Protein AF-U6D457-F1 (afdb_monomer_lite)

Sequence (102 aa):
RDFAFVAGDKDSCMLKCHVFRCDVPAKAIASALHGLCAQILSERVGVNGDSPCSSLDPISPEDLPRQVELLDAVSQAAQKYEALYMGTLPVNKAMGMDVLNE

InterPro domains:
  IPR006020 PTB/PI domain [PF00640] (1-45)
  IPR011993 PH-like domain superfamily [G3DSA:2.30.29.30] (1-48)
  IPR039576 Amyloid beta precursor protein binding family B member 1/2/3 [PTHR14058] (1-102)

Organism: Neovison vison (NCBI:txid452646)

Radius of gyration: 15.89 Å; chains: 1; bounding box: 30×37×47 Å

Structure (mmCIF, N/CA/C/O backbone):
data_AF-U6D457-F1
#
_entry.id   AF-U6D457-F1
#
loop_
_atom_site.group_PDB
_atom_site.id
_atom_site.type_symbol
_atom_site.label_atom_id
_atom_site.label_alt_id
_atom_site.label_comp_id
_atom_site.label_asym_id
_atom_site.label_entity_id
_atom_site.label_seq_id
_atom_site.pdbx_PDB_ins_code
_atom_site.Cartn_x
_atom_site.Cartn_y
_atom_site.Cartn_z
_atom_site.occupancy
_atom_site.B_iso_or_equiv
_atom_site.auth_seq_id
_atom_site.auth_comp_id
_atom_site.auth_asym_id
_atom_site.auth_atom_id
_atom_site.pdbx_PDB_model_num
ATOM 1 N N . ARG A 1 1 ? -7.665 -4.332 -10.993 1.00 82.62 1 ARG A N 1
ATOM 2 C CA . ARG A 1 1 ? -7.709 -5.220 -9.803 1.00 82.62 1 ARG A CA 1
ATOM 3 C C . ARG A 1 1 ? -6.393 -5.153 -9.036 1.00 82.62 1 ARG A C 1
ATOM 5 O O . ARG A 1 1 ? -6.418 -5.259 -7.821 1.00 82.62 1 ARG A O 1
ATOM 12 N N . ASP A 1 2 ? -5.281 -4.931 -9.734 1.00 91.81 2 ASP A N 1
ATOM 13 C CA . ASP A 1 2 ? -3.985 -4.680 -9.109 1.00 91.81 2 ASP A CA 1
ATOM 14 C C . ASP A 1 2 ? -3.983 -3.341 -8.345 1.00 91.81 2 ASP A C 1
ATOM 16 O O . ASP A 1 2 ? -4.625 -2.378 -8.772 1.00 91.81 2 ASP A O 1
ATOM 20 N N . PHE A 1 3 ? -3.303 -3.319 -7.202 1.00 92.69 3 PHE A N 1
ATOM 21 C CA . PHE A 1 3 ? -3.110 -2.176 -6.312 1.00 92.69 3 PHE A CA 1
ATOM 22 C C . PHE A 1 3 ? -1.608 -1.971 -6.095 1.00 92.69 3 PHE A C 1
ATOM 24 O O . PHE A 1 3 ? -0.860 -2.943 -5.979 1.00 92.69 3 PHE A O 1
ATOM 31 N N . ALA A 1 4 ? -1.162 -0.719 -6.033 1.00 92.94 4 ALA A N 1
ATOM 32 C CA . ALA A 1 4 ? 0.235 -0.398 -5.786 1.00 92.94 4 ALA A CA 1
ATOM 33 C C . ALA A 1 4 ? 0.380 0.852 -4.918 1.00 92.94 4 ALA A C 1
ATOM 35 O O . ALA A 1 4 ? -0.455 1.756 -4.975 1.00 92.94 4 ALA A O 1
ATOM 36 N N . PHE A 1 5 ? 1.461 0.907 -4.144 1.00 90.75 5 PHE A N 1
ATOM 37 C CA . PHE A 1 5 ? 1.851 2.091 -3.382 1.00 90.75 5 PHE A CA 1
ATOM 38 C C . PHE A 1 5 ? 3.362 2.304 -3.445 1.00 90.75 5 PHE A C 1
ATOM 40 O O . PHE A 1 5 ? 4.122 1.354 -3.633 1.00 90.75 5 PHE A O 1
ATOM 47 N N . VAL A 1 6 ? 3.801 3.551 -3.270 1.00 91.19 6 VAL A N 1
ATOM 48 C CA . VAL A 1 6 ? 5.224 3.899 -3.177 1.00 91.19 6 VAL A CA 1
ATOM 49 C C . VAL A 1 6 ? 5.586 4.153 -1.719 1.00 91.19 6 VAL A C 1
ATOM 51 O O . VAL A 1 6 ? 4.904 4.918 -1.043 1.00 91.19 6 VAL A O 1
ATOM 54 N N . ALA A 1 7 ? 6.661 3.530 -1.245 1.00 90.69 7 ALA A N 1
ATOM 55 C CA . ALA A 1 7 ? 7.199 3.735 0.095 1.00 90.69 7 ALA A CA 1
ATOM 56 C C . ALA A 1 7 ? 8.721 3.910 0.062 1.00 90.69 7 ALA A C 1
ATOM 58 O O . ALA A 1 7 ? 9.398 3.443 -0.856 1.00 90.69 7 ALA A O 1
ATOM 59 N N . GLY A 1 8 ? 9.253 4.602 1.069 1.00 88.88 8 GLY A N 1
ATOM 60 C CA . GLY A 1 8 ? 10.691 4.687 1.295 1.00 88.88 8 GLY A CA 1
ATOM 61 C C . GLY A 1 8 ? 11.226 3.391 1.892 1.00 88.88 8 GLY A C 1
ATOM 62 O O . GLY A 1 8 ? 10.672 2.867 2.856 1.00 88.88 8 GLY A O 1
ATOM 63 N N . ASP A 1 9 ? 12.315 2.887 1.327 1.00 86.44 9 ASP A N 1
ATOM 64 C CA . ASP A 1 9 ? 13.034 1.723 1.820 1.00 86.44 9 ASP A CA 1
ATOM 65 C C . ASP A 1 9 ? 14.146 2.162 2.774 1.00 86.44 9 ASP A C 1
ATOM 67 O O . ASP A 1 9 ? 15.087 2.853 2.375 1.00 86.44 9 ASP A O 1
ATOM 71 N N . LYS A 1 10 ? 14.032 1.758 4.042 1.00 81.38 10 LYS A N 1
ATOM 72 C CA . LYS A 1 10 ? 14.946 2.182 5.112 1.00 81.38 10 LYS A CA 1
ATOM 73 C C . LYS A 1 10 ? 16.398 1.761 4.853 1.00 81.38 10 LYS A C 1
ATOM 75 O O . LYS A 1 10 ? 17.305 2.489 5.240 1.00 81.38 10 LYS A O 1
ATOM 80 N N . ASP A 1 11 ? 16.607 0.626 4.192 1.00 84.88 11 ASP A N 1
ATOM 81 C CA . ASP A 1 11 ? 17.944 0.063 3.985 1.00 84.88 11 ASP A CA 1
ATOM 82 C C . ASP A 1 11 ? 18.685 0.702 2.802 1.00 84.88 11 ASP A C 1
ATOM 84 O O . ASP A 1 11 ? 19.908 0.822 2.832 1.00 84.88 11 ASP A O 1
ATOM 88 N N . SER A 1 12 ? 17.963 1.130 1.761 1.00 82.69 12 SER A N 1
ATOM 89 C CA . SER A 1 12 ? 18.569 1.689 0.542 1.00 82.69 12 SER A CA 1
ATOM 90 C C . SER A 1 12 ? 18.448 3.207 0.394 1.00 82.69 12 SER A C 1
ATOM 92 O O . SER A 1 12 ? 19.032 3.759 -0.536 1.00 82.69 12 SER A O 1
ATOM 94 N N . CYS A 1 13 ? 17.700 3.897 1.264 1.00 83.31 13 CYS A N 1
ATOM 95 C CA . CYS A 1 13 ? 17.331 5.312 1.090 1.00 83.31 13 CYS A CA 1
ATOM 96 C C . CYS A 1 13 ? 16.648 5.606 -0.265 1.00 83.31 13 CYS A C 1
ATOM 98 O O . CYS A 1 13 ? 16.625 6.750 -0.722 1.00 83.31 13 CYS A O 1
ATOM 100 N N . MET A 1 14 ? 16.096 4.581 -0.922 1.00 86.19 14 MET A N 1
ATOM 101 C CA . MET A 1 14 ? 15.401 4.690 -2.203 1.00 86.19 14 MET A CA 1
ATOM 102 C C . MET A 1 14 ? 13.896 4.524 -2.022 1.00 86.19 14 MET A C 1
ATOM 104 O O . MET A 1 14 ? 13.427 3.897 -1.073 1.00 86.19 14 MET A O 1
ATOM 108 N N . LEU A 1 15 ? 13.124 5.047 -2.972 1.00 89.00 15 LEU A N 1
ATOM 109 C CA . LEU A 1 15 ? 11.696 4.766 -3.055 1.00 89.00 15 LEU A CA 1
ATOM 110 C C . LEU A 1 15 ? 11.467 3.455 -3.811 1.00 89.00 15 LEU A C 1
ATOM 112 O O . LEU A 1 15 ? 12.111 3.183 -4.828 1.00 89.00 15 LEU A O 1
ATOM 116 N N . LYS A 1 16 ? 10.510 2.658 -3.341 1.00 90.81 16 LYS A N 1
ATOM 117 C CA . LYS A 1 16 ? 10.069 1.422 -3.988 1.00 90.81 16 LYS A CA 1
ATOM 118 C C . LYS A 1 16 ? 8.564 1.467 -4.212 1.00 90.81 16 LYS A C 1
ATOM 120 O O . LYS A 1 16 ? 7.800 1.800 -3.311 1.00 90.81 16 LYS A O 1
ATOM 125 N N . CYS A 1 17 ? 8.142 1.120 -5.422 1.00 91.94 17 CYS A N 1
ATOM 126 C CA . CYS A 1 17 ? 6.758 0.795 -5.727 1.00 91.94 17 CYS A CA 1
ATOM 127 C C . CYS A 1 17 ? 6.512 -0.666 -5.347 1.00 91.94 17 CYS A C 1
ATOM 129 O O . CYS A 1 17 ? 7.224 -1.544 -5.831 1.00 91.94 17 CYS A O 1
ATOM 131 N N . HIS A 1 18 ? 5.527 -0.919 -4.493 1.00 92.94 18 HIS A N 1
ATOM 132 C CA . HIS A 1 18 ? 5.095 -2.247 -4.072 1.00 92.94 18 HIS A CA 1
ATOM 133 C C . HIS A 1 18 ? 3.793 -2.594 -4.784 1.00 92.94 18 HIS A C 1
ATOM 135 O O . HIS A 1 18 ? 2.831 -1.831 -4.699 1.00 92.94 18 HIS A O 1
ATOM 141 N N . VAL A 1 19 ? 3.754 -3.737 -5.470 1.00 94.50 19 VAL A N 1
ATOM 142 C CA . VAL A 1 19 ? 2.620 -4.128 -6.318 1.00 94.50 19 VAL A CA 1
ATOM 143 C C . VAL A 1 19 ? 1.936 -5.374 -5.767 1.00 94.50 19 VAL A C 1
ATOM 145 O O . VAL A 1 19 ? 2.582 -6.360 -5.408 1.00 94.50 19 VAL A O 1
ATOM 148 N N . PHE A 1 20 ? 0.607 -5.338 -5.745 1.00 94.94 20 PHE A N 1
ATOM 149 C CA . PHE A 1 20 ? -0.256 -6.393 -5.237 1.00 94.94 20 PHE A CA 1
ATOM 150 C C . PHE A 1 20 ? -1.371 -6.691 -6.230 1.00 94.94 20 PHE A C 1
ATOM 152 O O . PHE A 1 20 ? -1.961 -5.786 -6.820 1.00 94.94 20 PHE A O 1
ATOM 159 N N . ARG A 1 21 ? -1.721 -7.967 -6.366 1.00 94.69 21 ARG A N 1
ATOM 160 C CA . ARG A 1 21 ? -2.965 -8.384 -7.006 1.00 94.69 21 ARG A CA 1
ATOM 161 C C . ARG A 1 21 ? -3.990 -8.708 -5.940 1.00 94.69 21 ARG A C 1
ATOM 163 O O . ARG A 1 21 ? -3.826 -9.680 -5.210 1.00 94.69 21 ARG A O 1
ATOM 170 N N . CYS A 1 22 ? -5.044 -7.909 -5.879 1.00 94.12 22 CYS A N 1
ATOM 171 C CA . CYS A 1 22 ? -6.034 -7.985 -4.813 1.00 94.12 22 CYS A CA 1
ATOM 172 C C . CYS A 1 22 ? -7.305 -8.714 -5.256 1.00 94.12 22 CYS A C 1
ATOM 174 O O . CYS A 1 22 ? -7.613 -8.824 -6.452 1.00 94.12 22 CYS A O 1
ATOM 176 N N . ASP A 1 23 ? -8.042 -9.217 -4.273 1.00 93.44 23 ASP A N 1
ATOM 177 C CA . ASP A 1 23 ? -9.369 -9.803 -4.430 1.00 93.44 23 ASP A CA 1
ATOM 178 C C . ASP A 1 23 ? -10.485 -8.742 -4.566 1.00 93.44 23 ASP A C 1
ATOM 180 O O . ASP A 1 23 ? -11.456 -8.939 -5.306 1.00 93.44 23 ASP A O 1
ATOM 184 N N . VAL A 1 24 ? -10.299 -7.585 -3.936 1.00 93.31 24 VAL A N 1
ATOM 185 C CA . VAL A 1 24 ? -11.196 -6.423 -3.969 1.00 93.31 24 VAL A CA 1
ATOM 186 C C . VAL A 1 24 ? -10.771 -5.362 -5.003 1.00 93.31 24 VAL A C 1
ATOM 188 O O . VAL A 1 24 ? -9.649 -5.384 -5.520 1.00 93.31 24 VAL A O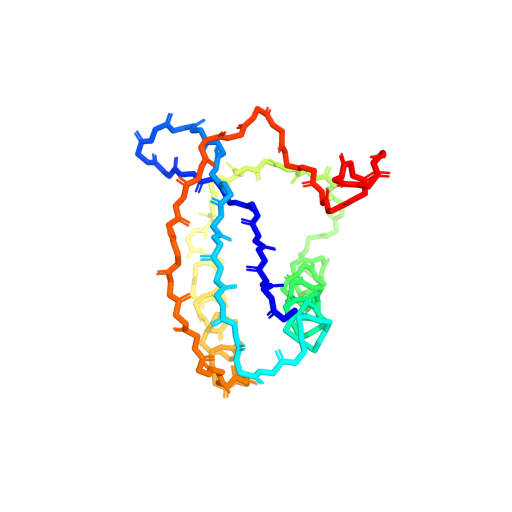 1
ATOM 191 N N . PRO A 1 25 ? -11.642 -4.386 -5.336 1.00 93.75 25 PRO A N 1
ATOM 192 C CA . PRO A 1 25 ? -11.258 -3.252 -6.171 1.00 93.75 25 PRO A CA 1
ATOM 193 C C . PRO A 1 25 ? -10.144 -2.413 -5.530 1.00 93.75 25 PRO A C 1
ATOM 195 O O . PRO A 1 25 ? -10.279 -1.961 -4.396 1.00 93.75 25 PRO A O 1
ATOM 198 N N . ALA A 1 26 ? -9.095 -2.103 -6.296 1.00 91.50 26 ALA A N 1
ATOM 199 C CA . ALA A 1 26 ? -7.967 -1.277 -5.846 1.00 91.50 26 ALA A CA 1
ATOM 200 C C . ALA A 1 26 ? -8.397 0.079 -5.260 1.00 91.50 26 ALA A C 1
ATOM 202 O O . ALA A 1 26 ? -7.787 0.565 -4.314 1.00 91.50 26 ALA A O 1
ATOM 203 N N . LYS A 1 27 ? -9.495 0.658 -5.770 1.00 90.44 27 LYS A N 1
ATOM 204 C CA . LYS A 1 27 ? -10.086 1.892 -5.235 1.00 90.44 27 LYS A CA 1
ATOM 205 C C . LYS A 1 27 ? -10.505 1.756 -3.768 1.00 90.44 27 LYS A C 1
ATOM 207 O O . LYS A 1 27 ? -10.303 2.696 -3.015 1.00 90.44 27 LYS A O 1
ATOM 212 N N . ALA A 1 28 ? -11.061 0.614 -3.356 1.00 91.38 28 ALA A N 1
ATOM 213 C CA . ALA A 1 28 ? -11.476 0.400 -1.970 1.00 91.38 28 ALA A CA 1
ATOM 214 C C . ALA A 1 28 ? -10.265 0.413 -1.025 1.00 91.38 28 ALA A C 1
ATOM 216 O O . ALA A 1 28 ? -10.275 1.122 -0.022 1.00 91.38 28 ALA A O 1
ATOM 217 N N . ILE A 1 29 ? -9.191 -0.283 -1.414 1.00 92.06 29 ILE A N 1
ATOM 218 C CA . ILE A 1 29 ? -7.924 -0.310 -0.672 1.00 92.06 29 ILE A CA 1
ATOM 219 C C . ILE A 1 29 ? -7.307 1.093 -0.618 1.00 92.06 29 ILE A C 1
ATOM 221 O O . ILE A 1 29 ? -6.937 1.563 0.455 1.00 92.06 29 ILE A O 1
ATOM 225 N N . ALA A 1 30 ? -7.254 1.793 -1.755 1.00 90.81 30 ALA A N 1
ATOM 226 C CA . ALA A 1 30 ? -6.725 3.151 -1.837 1.00 90.81 30 ALA A CA 1
ATOM 227 C C . ALA A 1 30 ? -7.507 4.133 -0.950 1.00 90.81 30 ALA A C 1
ATOM 229 O O . ALA A 1 30 ? -6.902 4.928 -0.238 1.00 90.81 30 ALA A O 1
ATOM 230 N N . SER A 1 31 ? -8.842 4.068 -0.956 1.00 90.00 31 SER A N 1
ATOM 231 C CA . SER A 1 31 ? -9.689 4.915 -0.110 1.00 90.00 31 SER A CA 1
ATOM 232 C C . SER A 1 31 ? -9.506 4.617 1.377 1.00 90.00 31 SER A C 1
ATOM 234 O O . SER A 1 31 ? -9.409 5.557 2.164 1.00 90.00 31 SER A O 1
ATOM 236 N N . ALA A 1 32 ? -9.419 3.341 1.762 1.00 90.19 32 ALA A N 1
ATOM 237 C CA . ALA A 1 32 ? -9.162 2.953 3.145 1.00 90.19 32 ALA A CA 1
ATOM 238 C C . ALA A 1 32 ? -7.794 3.467 3.621 1.00 90.19 32 ALA A C 1
ATOM 240 O O . ALA A 1 32 ? -7.715 4.142 4.645 1.00 90.19 32 ALA A O 1
ATOM 241 N N . LEU A 1 33 ? -6.731 3.236 2.841 1.00 89.12 33 LEU A N 1
ATOM 242 C CA . LEU A 1 33 ? -5.387 3.724 3.161 1.00 89.12 33 LEU A CA 1
ATOM 243 C C . LEU A 1 33 ? -5.324 5.249 3.226 1.00 89.12 33 LEU A C 1
ATOM 245 O O . LEU A 1 33 ? -4.738 5.788 4.157 1.00 89.12 33 LEU A O 1
ATOM 249 N N . HIS A 1 34 ? -5.967 5.949 2.290 1.00 88.06 34 HIS A N 1
ATOM 250 C CA . HIS A 1 34 ? -6.048 7.407 2.323 1.00 88.06 34 HIS A CA 1
ATOM 251 C C . HIS A 1 34 ? -6.713 7.912 3.611 1.00 88.06 34 HIS A C 1
ATOM 253 O O . HIS A 1 34 ? -6.203 8.839 4.234 1.00 88.06 34 HIS A O 1
ATOM 259 N N . GLY A 1 35 ? -7.816 7.286 4.040 1.00 86.69 35 GLY A N 1
ATOM 260 C CA . GLY A 1 35 ? -8.484 7.615 5.301 1.00 86.69 35 GLY A CA 1
ATOM 261 C C . GLY A 1 35 ? -7.578 7.418 6.519 1.00 86.69 35 GLY A C 1
ATOM 262 O O . GLY A 1 35 ? -7.464 8.321 7.345 1.00 86.69 35 GLY A O 1
ATOM 263 N N . LEU A 1 36 ? -6.875 6.284 6.591 1.00 86.50 36 LEU A N 1
ATOM 264 C CA . LEU A 1 36 ? -5.930 5.996 7.675 1.00 86.50 36 LEU A CA 1
ATOM 265 C C . LEU A 1 36 ? -4.756 6.988 7.695 1.00 86.50 36 LEU A C 1
ATOM 267 O O . LEU A 1 36 ? -4.403 7.510 8.750 1.00 86.50 36 LEU A O 1
ATOM 271 N N . CYS A 1 37 ? -4.178 7.305 6.533 1.00 84.19 37 CYS A N 1
ATOM 272 C CA . CYS A 1 37 ? -3.125 8.314 6.424 1.00 84.19 37 CYS A CA 1
ATOM 273 C C . CYS A 1 37 ? -3.619 9.700 6.857 1.00 84.19 37 CYS A C 1
ATOM 275 O O . CYS A 1 37 ? -2.921 10.390 7.597 1.00 84.19 37 CYS A O 1
ATOM 277 N N . ALA A 1 38 ? -4.821 10.100 6.435 1.00 84.88 38 ALA A N 1
ATOM 278 C CA . ALA A 1 38 ? -5.413 11.377 6.816 1.00 84.88 38 ALA A CA 1
ATOM 279 C C . ALA A 1 38 ? -5.657 11.467 8.330 1.00 84.88 38 ALA A C 1
ATOM 281 O O . ALA A 1 38 ? -5.355 12.498 8.927 1.00 84.88 38 ALA A O 1
ATOM 282 N N . GLN A 1 39 ? -6.132 10.388 8.960 1.00 83.81 39 GLN A N 1
ATOM 283 C CA . GLN A 1 39 ? -6.310 10.326 10.411 1.00 83.81 39 GLN A CA 1
ATOM 284 C C . GLN A 1 39 ? -4.974 10.499 11.145 1.00 83.81 39 GLN A C 1
ATOM 286 O O . GLN A 1 39 ? -4.856 11.370 12.004 1.00 83.81 39 GLN A O 1
ATOM 291 N N . ILE A 1 40 ? -3.943 9.745 10.749 1.00 83.06 40 ILE A N 1
ATOM 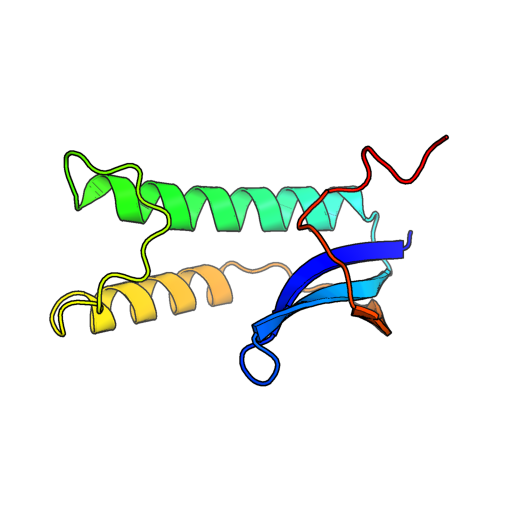292 C CA . ILE A 1 40 ? -2.601 9.844 11.344 1.00 83.06 40 ILE A CA 1
ATOM 293 C C . ILE A 1 40 ? -2.039 11.265 11.211 1.00 83.06 40 ILE A C 1
ATOM 295 O O . ILE A 1 40 ? -1.438 11.784 12.149 1.00 83.06 40 ILE A O 1
ATOM 299 N N . LEU A 1 41 ? -2.218 11.906 10.054 1.00 79.94 41 LEU A N 1
ATOM 300 C CA . LEU A 1 41 ? -1.746 13.272 9.824 1.00 79.9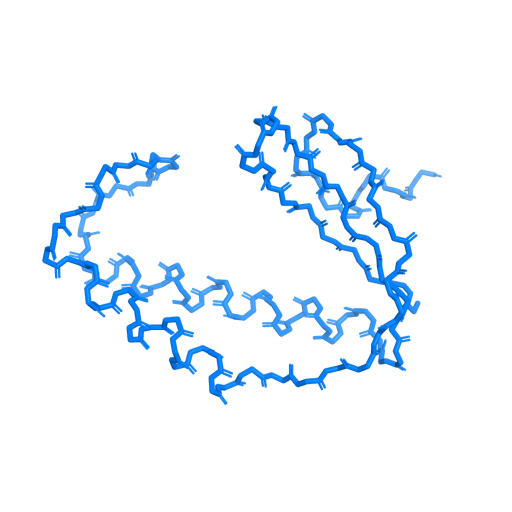4 41 LEU A CA 1
ATOM 301 C C . LEU A 1 41 ? -2.546 14.305 10.630 1.00 79.94 41 LEU A C 1
ATOM 303 O O . LEU A 1 41 ? -1.957 15.240 11.167 1.00 79.94 41 LEU A O 1
ATOM 307 N N . SER A 1 42 ? -3.863 14.132 10.755 1.00 77.06 42 SER A N 1
ATOM 308 C CA . SER A 1 42 ? -4.725 15.039 11.520 1.00 77.06 42 SER A CA 1
ATOM 309 C C . SER A 1 42 ? -4.434 14.983 13.019 1.00 77.06 42 SER A C 1
ATOM 311 O O . SER A 1 42 ? -4.389 16.023 13.673 1.00 77.06 42 SER A O 1
ATOM 313 N N . GLU A 1 43 ? -4.213 13.790 13.573 1.00 71.00 43 GLU A N 1
ATOM 314 C CA . GLU A 1 43 ? -3.896 13.625 14.997 1.00 71.00 43 GLU A CA 1
ATOM 315 C C . GLU A 1 43 ? -2.509 14.197 15.344 1.00 71.00 43 GLU A C 1
ATOM 317 O O . GLU A 1 43 ? -2.300 14.680 16.455 1.00 71.00 43 GLU A O 1
ATOM 322 N N . ARG A 1 44 ? -1.591 14.271 14.368 1.00 63.66 44 ARG A N 1
ATOM 323 C CA . ARG A 1 44 ? -0.297 14.967 14.508 1.00 63.66 44 ARG A CA 1
ATOM 324 C C . ARG A 1 44 ? -0.413 16.497 14.474 1.00 63.66 44 ARG A C 1
ATOM 326 O O . ARG A 1 44 ? 0.363 17.170 15.144 1.00 63.66 44 ARG A O 1
ATOM 333 N N . VAL A 1 45 ? -1.375 17.054 13.733 1.00 54.34 45 VAL A N 1
ATOM 334 C CA . VAL A 1 45 ? -1.627 18.511 13.667 1.00 54.34 45 VAL A CA 1
ATOM 335 C C . VAL A 1 45 ? -2.320 19.037 14.931 1.00 54.34 45 VAL A C 1
ATOM 337 O O . VAL A 1 45 ? -2.116 20.185 15.309 1.00 54.34 45 VAL A O 1
ATOM 340 N N . GLY A 1 46 ? -3.093 18.203 15.634 1.00 47.75 46 GLY A N 1
ATOM 341 C CA . GLY A 1 46 ? -3.753 18.592 16.889 1.00 47.75 46 GLY A CA 1
ATOM 342 C C . GLY A 1 46 ? -2.812 18.826 18.080 1.00 47.75 46 GLY A C 1
ATOM 343 O O . GLY A 1 46 ? -3.250 19.381 19.085 1.00 47.75 46 GLY A O 1
ATOM 344 N N . VAL A 1 47 ? -1.543 18.415 17.984 1.00 49.34 47 VAL A N 1
ATOM 345 C CA . VAL A 1 47 ? -0.558 18.502 19.080 1.00 49.34 47 VAL A CA 1
ATOM 346 C C . VAL A 1 47 ? 0.496 19.585 18.841 1.00 49.34 47 VAL A C 1
ATOM 348 O O . VAL A 1 47 ? 0.994 20.160 19.804 1.00 49.34 47 VAL A O 1
ATOM 351 N N . ASN A 1 48 ? 0.771 19.944 17.585 1.00 44.31 48 ASN A N 1
ATOM 352 C CA . ASN A 1 48 ? 1.765 20.958 17.247 1.00 44.31 48 ASN A CA 1
ATOM 353 C C . ASN A 1 48 ? 1.118 22.071 16.424 1.00 44.31 48 ASN A C 1
ATOM 355 O O . ASN A 1 48 ? 0.924 21.941 15.214 1.00 44.31 48 ASN A O 1
ATOM 359 N N . GLY A 1 49 ? 0.803 23.183 17.093 1.00 45.31 49 GLY A N 1
ATOM 360 C CA . GLY A 1 49 ? 0.636 24.455 16.404 1.00 45.31 49 GLY A CA 1
ATOM 361 C C . GLY A 1 49 ? 1.896 24.740 15.583 1.00 45.31 49 GLY A C 1
ATOM 362 O O . GLY A 1 49 ? 3.001 24.684 16.112 1.00 45.31 49 GLY A O 1
ATOM 363 N N . ASP A 1 50 ? 1.694 25.004 14.296 1.00 49.19 50 ASP A N 1
ATOM 364 C CA . ASP A 1 50 ? 2.672 25.516 13.336 1.00 49.19 50 ASP A CA 1
ATOM 365 C C . ASP A 1 50 ? 3.957 24.696 13.120 1.00 49.19 50 ASP A C 1
ATOM 367 O O . ASP A 1 50 ? 5.032 25.068 13.578 1.00 49.19 50 ASP A O 1
ATOM 371 N N . SER A 1 51 ? 3.892 23.667 12.265 1.00 45.56 51 SER A N 1
ATOM 372 C CA . SER A 1 51 ? 4.942 23.474 11.246 1.00 45.56 51 SER A CA 1
ATOM 373 C C . SER A 1 51 ? 4.512 22.491 10.145 1.00 45.56 51 SER A C 1
ATOM 375 O O . SER A 1 51 ? 4.272 21.316 10.431 1.00 45.56 51 SER A O 1
ATOM 377 N N . PRO A 1 52 ? 4.443 22.904 8.864 1.00 52.91 52 PRO A N 1
ATOM 378 C CA . PRO A 1 52 ? 4.322 21.986 7.745 1.00 52.91 52 PRO A CA 1
ATOM 379 C C . PRO A 1 52 ? 5.729 21.513 7.378 1.00 52.91 52 PRO A C 1
ATOM 381 O O . PRO A 1 52 ? 6.323 22.010 6.423 1.00 52.91 52 PRO A O 1
ATOM 384 N N . CYS A 1 53 ? 6.300 20.587 8.145 1.00 42.34 53 CYS A N 1
ATOM 385 C CA . CYS A 1 53 ? 7.621 20.075 7.816 1.00 42.34 53 CYS A CA 1
ATOM 386 C C . CYS A 1 53 ? 7.608 18.561 7.657 1.00 42.34 53 CYS A C 1
ATOM 388 O O . CYS A 1 53 ? 7.312 17.797 8.568 1.00 42.34 53 CYS A O 1
ATOM 390 N N . SER A 1 54 ? 7.986 18.133 6.456 1.00 47.34 54 SER A N 1
ATOM 391 C CA . SER A 1 54 ? 8.415 16.774 6.132 1.00 47.34 54 SER A CA 1
ATOM 392 C C . SER A 1 54 ? 9.765 16.421 6.788 1.00 47.34 54 SER A C 1
ATOM 394 O O . SER A 1 54 ? 10.533 15.640 6.227 1.00 47.34 54 SER A O 1
ATOM 396 N N . SER A 1 55 ? 10.091 17.003 7.947 1.00 40.94 55 SER A N 1
ATOM 397 C CA . SER A 1 55 ? 11.266 16.651 8.734 1.00 40.94 55 SER A CA 1
ATOM 398 C C . SER A 1 55 ? 10.943 15.469 9.638 1.00 40.94 55 SER A C 1
ATOM 400 O O . SER A 1 55 ? 10.003 15.480 10.429 1.00 40.94 55 SER A O 1
ATOM 402 N N . LEU A 1 56 ? 11.780 14.438 9.534 1.00 47.25 56 LEU A N 1
ATOM 403 C CA . LEU A 1 56 ? 12.065 13.524 10.633 1.00 47.25 56 LEU A CA 1
ATOM 404 C C . LEU A 1 56 ? 12.749 14.334 11.746 1.00 47.25 56 LEU A C 1
ATOM 406 O O . LEU A 1 56 ? 13.951 14.190 11.959 1.00 47.25 56 LEU A O 1
ATOM 410 N N . ASP A 1 57 ? 12.029 15.235 12.413 1.00 40.59 57 ASP A N 1
ATOM 411 C CA . ASP A 1 57 ? 12.522 15.729 13.691 1.00 40.59 57 ASP A CA 1
ATOM 412 C C . ASP A 1 57 ? 12.581 14.528 14.646 1.00 40.59 57 ASP A C 1
ATOM 414 O O . ASP A 1 57 ? 11.677 13.680 14.629 1.00 40.59 57 ASP A O 1
ATOM 418 N N . PRO A 1 58 ? 13.675 14.365 15.410 1.00 44.53 58 PRO A N 1
ATOM 419 C CA . PRO A 1 58 ? 13.796 13.261 16.343 1.00 44.53 58 PRO A CA 1
ATOM 420 C C . PRO A 1 58 ? 12.632 13.345 17.329 1.00 44.53 58 PRO A C 1
ATOM 422 O O . PRO A 1 58 ? 12.495 14.321 18.062 1.00 44.53 58 PRO A O 1
ATOM 425 N N . ILE A 1 59 ? 11.779 12.321 17.285 1.00 53.59 59 ILE A N 1
ATOM 426 C CA . ILE A 1 59 ? 10.588 12.173 18.121 1.00 53.59 59 ILE A CA 1
ATOM 427 C C . ILE A 1 59 ? 11.006 12.417 19.576 1.00 53.59 59 ILE A C 1
ATOM 429 O O . ILE A 1 59 ? 11.911 11.734 20.067 1.00 53.59 59 ILE A O 1
ATOM 433 N N . SER A 1 60 ? 10.378 13.385 20.257 1.00 55.41 60 SER A N 1
ATOM 434 C CA . SER A 1 60 ? 10.588 13.550 21.697 1.00 55.41 60 SER A CA 1
ATOM 435 C C . SER A 1 60 ? 10.226 12.224 22.376 1.00 55.41 60 SER A C 1
ATOM 437 O O . SER A 1 60 ? 9.208 11.622 22.019 1.00 55.41 60 SER A O 1
ATOM 439 N N . PRO A 1 61 ? 11.003 11.726 23.354 1.00 58.38 61 PRO A N 1
ATOM 440 C CA . PRO A 1 61 ? 10.665 10.498 24.080 1.00 58.38 61 PRO A CA 1
ATOM 441 C C . PRO A 1 61 ? 9.253 10.514 24.705 1.00 58.38 61 PRO A C 1
ATOM 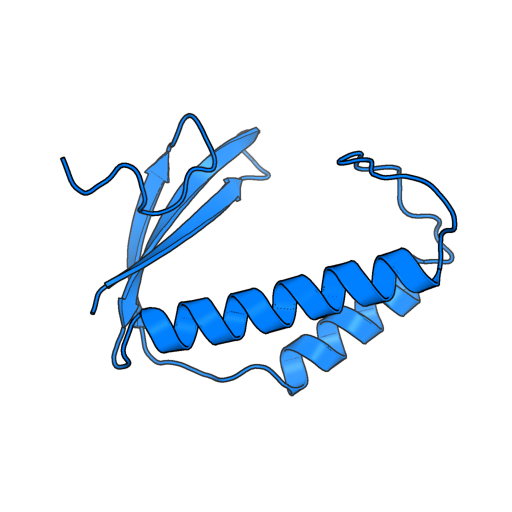443 O O . PRO A 1 61 ? 8.711 9.456 25.013 1.00 58.38 61 PRO A O 1
ATOM 446 N N . GLU A 1 62 ? 8.642 11.692 24.846 1.00 64.06 62 GLU A N 1
ATOM 447 C CA . GLU A 1 62 ? 7.280 11.920 25.341 1.00 64.06 62 GLU A CA 1
ATOM 448 C C . GLU A 1 62 ? 6.185 11.602 24.299 1.00 64.06 62 GLU A C 1
ATOM 450 O O . GLU A 1 62 ? 5.071 11.227 24.671 1.00 64.06 62 GLU A O 1
ATOM 455 N N . ASP A 1 63 ? 6.497 11.706 23.003 1.00 62.97 63 ASP A N 1
ATOM 456 C CA . ASP A 1 63 ? 5.563 11.473 21.889 1.00 62.97 63 ASP A CA 1
ATOM 457 C C . ASP A 1 63 ? 5.577 10.020 21.394 1.00 62.97 63 ASP A C 1
ATOM 459 O O . ASP A 1 63 ? 4.646 9.567 20.723 1.00 62.97 63 ASP A O 1
ATOM 463 N N . LEU A 1 64 ? 6.610 9.257 21.770 1.00 62.94 64 LEU A N 1
ATOM 464 C CA . LEU A 1 64 ? 6.770 7.850 21.399 1.00 62.94 64 LEU A CA 1
ATOM 465 C C . LEU A 1 64 ? 5.590 6.969 21.865 1.00 62.94 64 LEU A C 1
ATOM 467 O O . LEU A 1 64 ? 5.046 6.240 21.034 1.00 62.94 64 LEU A O 1
ATOM 471 N N . PRO A 1 65 ? 5.147 7.025 23.142 1.00 70.88 65 PRO A N 1
ATOM 472 C CA . PRO A 1 65 ? 4.047 6.189 23.630 1.00 70.88 65 PRO A CA 1
ATOM 473 C C . PRO A 1 65 ? 2.719 6.492 22.925 1.00 70.88 65 PRO A C 1
ATOM 475 O O . PRO A 1 65 ? 2.005 5.576 22.530 1.00 70.88 65 PRO A O 1
ATOM 478 N N . ARG A 1 66 ? 2.430 7.776 22.678 1.00 68.62 66 ARG A N 1
ATOM 479 C CA . ARG A 1 66 ? 1.211 8.215 21.979 1.00 68.62 66 ARG A CA 1
ATOM 480 C C . ARG A 1 66 ? 1.197 7.783 20.517 1.00 68.62 66 ARG A C 1
ATOM 482 O O . ARG A 1 66 ? 0.159 7.386 19.997 1.00 68.62 66 ARG A O 1
ATOM 489 N N . GLN A 1 67 ? 2.351 7.824 19.847 1.00 68.00 67 GLN A N 1
ATOM 490 C CA . GLN A 1 67 ? 2.466 7.337 18.475 1.00 68.00 67 GLN A CA 1
ATOM 491 C C . GLN A 1 67 ? 2.236 5.821 18.391 1.00 68.00 67 GLN A C 1
ATOM 493 O O . GLN A 1 67 ? 1.627 5.356 17.429 1.00 68.00 67 GLN A O 1
ATOM 498 N N . VAL A 1 68 ? 2.701 5.053 19.381 1.00 75.00 68 VAL A N 1
ATOM 499 C CA . VAL A 1 68 ? 2.447 3.605 19.459 1.00 75.00 68 VAL A CA 1
ATOM 500 C C . VAL A 1 68 ? 0.956 3.329 19.658 1.00 75.00 68 VAL A C 1
ATOM 502 O O . VAL A 1 68 ? 0.391 2.540 18.908 1.00 75.00 68 VAL A O 1
ATOM 505 N N . GLU A 1 69 ? 0.295 4.040 20.573 1.00 79.38 69 GLU A N 1
ATOM 506 C CA . GLU A 1 69 ? -1.153 3.909 20.799 1.00 79.38 69 GLU A CA 1
ATOM 507 C C . GLU A 1 69 ? -1.979 4.238 19.543 1.00 79.38 69 GLU A C 1
ATOM 509 O O . GLU A 1 69 ? -2.915 3.511 19.209 1.00 79.38 69 GLU A O 1
ATOM 514 N N . LEU A 1 70 ? -1.601 5.284 18.799 1.00 76.62 70 LEU A N 1
ATOM 515 C CA . LEU A 1 70 ? -2.215 5.633 17.513 1.00 76.62 70 LEU A CA 1
ATOM 516 C C . LEU A 1 70 ? -2.070 4.498 16.490 1.00 76.62 70 LEU A C 1
ATOM 518 O O . LEU A 1 70 ? -3.034 4.120 15.823 1.00 76.62 70 LEU A O 1
ATOM 522 N N . LEU A 1 71 ? -0.852 3.974 16.335 1.00 76.62 71 LEU A N 1
ATOM 523 C CA . LEU A 1 71 ? -0.554 2.901 15.385 1.00 76.62 71 LEU A CA 1
ATOM 524 C C . LEU A 1 71 ? -1.312 1.615 15.741 1.00 76.62 71 LEU A C 1
ATOM 526 O O . LEU A 1 71 ? -1.790 0.919 14.841 1.00 76.62 71 LEU A O 1
ATOM 530 N N . ASP A 1 72 ? -1.481 1.333 17.031 1.00 81.19 72 ASP A N 1
ATOM 531 C CA . ASP A 1 72 ? -2.274 0.209 17.522 1.00 81.19 72 ASP A CA 1
ATOM 532 C C . ASP A 1 72 ? -3.771 0.414 17.259 1.00 81.19 72 ASP A C 1
ATOM 534 O O . ASP A 1 72 ? -4.426 -0.493 16.741 1.00 81.19 72 ASP A O 1
ATOM 538 N N . ALA A 1 73 ? -4.312 1.606 17.526 1.00 78.00 73 ALA A N 1
ATOM 539 C CA . ALA A 1 73 ? -5.708 1.936 17.235 1.00 78.00 73 ALA A CA 1
ATOM 540 C C . ALA A 1 73 ? -6.020 1.828 15.731 1.00 78.00 73 ALA A C 1
ATOM 542 O O . ALA A 1 73 ? -7.022 1.226 15.337 1.00 78.00 73 ALA A O 1
ATOM 543 N N . VAL A 1 74 ? -5.121 2.332 14.878 1.00 76.94 74 VAL A N 1
ATOM 544 C CA . VAL A 1 74 ? -5.200 2.183 13.417 1.00 76.94 74 VAL A CA 1
ATOM 545 C C . VAL A 1 74 ? -5.156 0.710 13.016 1.00 76.94 74 VAL A C 1
ATOM 547 O O . VAL A 1 74 ? -5.956 0.277 12.190 1.00 76.94 74 VAL A O 1
ATOM 550 N N . SER A 1 75 ? -4.263 -0.079 13.617 1.00 78.31 75 SER A N 1
ATOM 551 C CA . SER A 1 75 ? -4.138 -1.512 13.324 1.00 78.31 75 SER A CA 1
ATOM 552 C C . SER A 1 75 ? -5.381 -2.303 13.735 1.00 78.31 75 SER A C 1
ATOM 554 O O . SER A 1 75 ? -5.786 -3.224 13.027 1.00 78.31 75 SER A O 1
ATOM 556 N N . GLN A 1 76 ? -6.019 -1.936 14.848 1.00 77.56 76 GLN A N 1
ATOM 557 C CA . GLN A 1 76 ? -7.273 -2.540 15.305 1.00 77.56 76 GLN A CA 1
ATOM 558 C C . GLN A 1 76 ? -8.463 -2.172 14.408 1.00 77.56 76 GLN A C 1
ATOM 560 O O . GLN A 1 76 ? -9.341 -3.007 14.190 1.00 77.56 76 GLN A O 1
ATOM 565 N N . ALA A 1 77 ? -8.483 -0.953 13.863 1.00 72.62 77 ALA A N 1
ATOM 566 C CA . ALA A 1 77 ? -9.513 -0.484 12.934 1.00 72.62 77 ALA A CA 1
ATOM 567 C C . ALA A 1 77 ? -9.264 -0.903 11.469 1.00 72.62 77 ALA A C 1
ATOM 569 O O . ALA A 1 77 ? -10.133 -0.709 10.613 1.00 72.62 77 ALA A O 1
ATOM 570 N N . ALA A 1 78 ? -8.090 -1.463 11.158 1.00 77.38 78 ALA A N 1
ATOM 571 C CA . ALA A 1 78 ? -7.688 -1.771 9.794 1.00 77.38 78 ALA A CA 1
ATOM 572 C C . ALA A 1 78 ? -8.555 -2.872 9.164 1.00 77.38 78 ALA A C 1
ATOM 574 O O . ALA A 1 78 ? -8.752 -3.961 9.709 1.00 77.38 78 ALA A O 1
ATOM 575 N N . GLN A 1 79 ? -9.025 -2.604 7.946 1.00 83.81 79 GLN A N 1
ATOM 576 C CA . GLN A 1 79 ? -9.657 -3.614 7.103 1.00 83.81 79 GLN A CA 1
ATOM 577 C C . GLN A 1 79 ? -8.612 -4.609 6.589 1.00 83.81 79 GLN A C 1
ATOM 579 O O . GLN A 1 79 ? -7.510 -4.227 6.192 1.00 83.81 79 GLN A O 1
ATOM 584 N N . LYS A 1 80 ? -8.978 -5.893 6.573 1.00 87.69 80 LYS A N 1
ATOM 585 C CA . LYS A 1 80 ? -8.137 -6.975 6.052 1.00 87.69 80 LYS A CA 1
ATOM 586 C C . LYS A 1 80 ? -8.556 -7.321 4.628 1.00 87.69 80 LYS A C 1
ATOM 588 O O . LYS A 1 80 ? -9.745 -7.449 4.351 1.00 87.69 80 LYS A O 1
ATOM 593 N N . TYR A 1 81 ? -7.565 -7.500 3.762 1.00 89.56 81 TYR A N 1
ATOM 594 C CA . TYR A 1 81 ? -7.737 -7.816 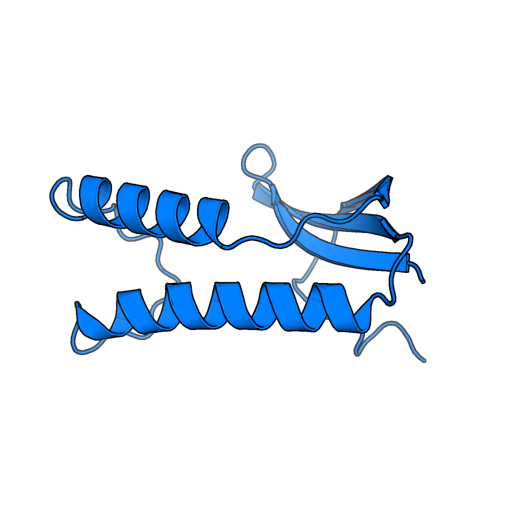2.347 1.00 89.56 81 TYR A CA 1
ATOM 595 C C . TYR A 1 81 ? -6.829 -8.984 1.969 1.00 89.56 81 TYR A C 1
ATOM 597 O O . TYR A 1 81 ? -5.688 -9.040 2.437 1.00 89.56 81 TYR A O 1
ATOM 605 N N . GLU A 1 82 ? -7.302 -9.887 1.110 1.00 93.25 82 GLU A N 1
ATOM 606 C CA . GLU A 1 82 ? -6.441 -10.916 0.531 1.00 93.25 82 GLU A CA 1
ATOM 607 C C . GLU A 1 82 ? -5.753 -10.380 -0.729 1.00 93.25 82 GLU A C 1
ATOM 609 O O . GLU A 1 82 ? -6.374 -9.841 -1.650 1.00 93.25 82 GLU A O 1
ATOM 614 N N . ALA A 1 83 ? -4.430 -10.521 -0.782 1.00 94.44 83 ALA A N 1
ATOM 615 C CA . ALA A 1 83 ? -3.651 -10.052 -1.913 1.00 94.44 83 ALA A CA 1
ATOM 616 C C . ALA A 1 83 ? -2.433 -10.936 -2.176 1.00 94.44 83 ALA A C 1
ATOM 618 O O . ALA A 1 83 ? -1.750 -11.382 -1.255 1.00 94.44 83 ALA A O 1
ATOM 619 N N . LEU A 1 84 ? -2.131 -11.136 -3.457 1.00 96.56 84 LEU A N 1
ATOM 620 C CA . LEU A 1 84 ? -0.884 -11.734 -3.910 1.00 96.56 84 LEU A CA 1
ATOM 621 C C . LEU A 1 84 ? 0.153 -10.629 -4.100 1.00 96.56 84 LEU A C 1
ATOM 623 O O . LEU A 1 84 ? -0.038 -9.727 -4.919 1.00 96.56 84 LEU A O 1
ATOM 627 N N . TYR A 1 85 ? 1.258 -10.713 -3.366 1.00 96.25 85 TYR A 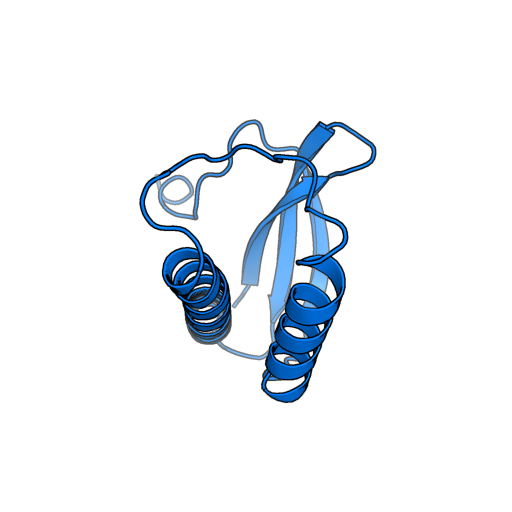N 1
ATOM 628 C CA . TYR A 1 85 ? 2.382 -9.808 -3.557 1.00 96.25 85 TYR A CA 1
ATOM 629 C C . TYR A 1 85 ? 3.114 -10.135 -4.861 1.00 96.25 85 TYR A C 1
ATOM 631 O O . TYR A 1 85 ? 3.585 -11.254 -5.052 1.00 96.25 85 TYR A O 1
ATOM 639 N N . MET A 1 86 ? 3.192 -9.152 -5.757 1.00 95.88 86 MET A N 1
ATOM 640 C CA . MET A 1 86 ? 3.791 -9.307 -7.085 1.00 95.88 86 MET A CA 1
ATOM 641 C C . MET A 1 86 ? 5.260 -8.878 -7.127 1.00 95.88 86 MET A C 1
ATOM 643 O O . MET A 1 86 ? 5.987 -9.290 -8.027 1.00 95.88 86 MET A O 1
ATOM 647 N N . GLY A 1 87 ? 5.706 -8.074 -6.158 1.00 93.81 87 GLY A N 1
ATOM 648 C CA . GLY A 1 87 ? 7.092 -7.632 -6.037 1.00 93.81 87 GLY A CA 1
ATOM 649 C C . GLY A 1 87 ? 7.240 -6.121 -5.883 1.00 93.81 87 GLY A C 1
ATOM 650 O O . GLY A 1 87 ? 6.274 -5.396 -5.624 1.00 93.81 87 GLY A O 1
ATOM 651 N N . THR A 1 88 ? 8.481 -5.664 -6.052 1.00 91.88 88 THR A N 1
ATOM 652 C CA . THR A 1 88 ? 8.870 -4.252 -5.958 1.00 91.88 88 THR A CA 1
ATOM 653 C C . THR A 1 88 ? 9.649 -3.773 -7.165 1.00 91.88 88 THR A C 1
ATOM 655 O O . THR A 1 88 ? 10.468 -4.517 -7.704 1.00 91.88 88 THR A O 1
ATOM 658 N N . LEU A 1 89 ? 9.485 -2.493 -7.494 1.00 89.75 89 LEU A N 1
ATOM 659 C CA . LEU A 1 89 ? 10.305 -1.782 -8.470 1.00 89.75 89 LEU A CA 1
ATOM 660 C C . LEU A 1 89 ? 10.881 -0.502 -7.835 1.00 89.75 89 LEU A C 1
ATOM 662 O O . LEU A 1 89 ? 10.112 0.257 -7.240 1.00 89.75 89 LEU A O 1
ATOM 666 N N . PRO A 1 90 ? 12.196 -0.230 -7.936 1.00 89.69 90 PRO A N 1
ATOM 667 C CA . PRO A 1 90 ? 12.747 1.052 -7.511 1.00 89.69 90 PRO A CA 1
ATOM 668 C C . PRO A 1 90 ? 12.166 2.183 -8.366 1.00 89.69 90 PRO A C 1
ATOM 670 O O . PRO A 1 90 ? 12.071 2.063 -9.587 1.00 89.69 90 PRO A O 1
ATOM 673 N N . VAL A 1 91 ? 11.791 3.288 -7.727 1.00 87.81 91 VAL A N 1
ATOM 674 C CA . VAL A 1 91 ? 11.255 4.477 -8.400 1.00 87.81 91 VAL A CA 1
ATOM 675 C C . VAL A 1 91 ? 12.030 5.719 -7.979 1.00 87.81 91 VAL A C 1
ATOM 677 O O . VAL A 1 91 ? 12.551 5.812 -6.872 1.00 87.81 91 VAL A O 1
ATOM 680 N N . ASN A 1 92 ? 12.126 6.691 -8.881 1.00 83.94 92 ASN A N 1
ATOM 681 C CA . ASN A 1 92 ? 12.847 7.942 -8.645 1.00 83.94 92 ASN A CA 1
ATOM 682 C C . ASN A 1 92 ? 11.999 9.008 -7.928 1.00 83.94 92 ASN A C 1
ATOM 684 O O . ASN A 1 92 ? 12.556 9.983 -7.429 1.00 83.94 92 ASN A O 1
ATOM 688 N N . LYS A 1 93 ? 10.668 8.855 -7.897 1.00 81.19 93 LYS A N 1
ATOM 689 C CA . LYS A 1 93 ? 9.727 9.801 -7.280 1.00 81.19 93 LYS A CA 1
ATOM 690 C C . LYS A 1 93 ? 8.519 9.078 -6.684 1.00 81.19 93 LYS A C 1
ATOM 692 O O . LYS A 1 93 ? 8.089 8.048 -7.198 1.00 81.19 93 LYS A O 1
ATOM 697 N N . ALA A 1 94 ? 7.939 9.662 -5.636 1.00 74.19 94 ALA A N 1
ATOM 698 C CA . ALA A 1 94 ? 6.669 9.232 -5.058 1.00 74.19 94 ALA A CA 1
ATOM 699 C C . ALA A 1 94 ? 5.515 9.839 -5.865 1.00 74.19 94 ALA A C 1
ATOM 701 O O . ALA A 1 94 ? 4.905 10.819 -5.450 1.00 74.19 94 ALA A O 1
ATOM 702 N N . MET A 1 95 ? 5.271 9.314 -7.066 1.00 66.31 95 MET A N 1
ATOM 703 C CA . MET A 1 95 ? 4.137 9.735 -7.892 1.00 66.31 95 MET A CA 1
ATOM 704 C C . MET A 1 95 ? 3.066 8.643 -7.896 1.00 66.31 95 MET A C 1
ATOM 706 O O . MET A 1 95 ? 3.388 7.459 -7.987 1.00 66.31 95 MET A O 1
ATOM 710 N N . GLY A 1 96 ? 1.801 9.049 -7.751 1.00 60.94 96 GLY A N 1
ATOM 711 C CA . GLY A 1 96 ? 0.643 8.162 -7.882 1.00 60.94 96 GLY A CA 1
ATOM 712 C C . GLY A 1 96 ? 0.421 7.697 -9.327 1.00 60.94 96 GLY A C 1
ATOM 713 O O . GLY A 1 96 ? 1.196 8.017 -10.225 1.00 60.94 96 GLY A O 1
ATOM 714 N N . MET A 1 97 ? -0.666 6.955 -9.567 1.00 53.06 97 MET A N 1
ATOM 715 C CA . MET A 1 97 ? -1.015 6.427 -10.899 1.00 53.06 97 MET A CA 1
ATOM 716 C C . MET A 1 97 ? -1.297 7.491 -11.979 1.00 53.06 97 MET A C 1
ATOM 718 O O . MET A 1 97 ? -1.478 7.112 -13.133 1.00 53.06 97 MET A O 1
ATOM 722 N N . ASP A 1 98 ? -1.275 8.789 -11.660 1.00 53.97 98 ASP A N 1
ATOM 723 C CA . ASP A 1 98 ? -1.501 9.894 -12.610 1.00 53.97 98 ASP A CA 1
ATOM 724 C C . ASP A 1 98 ? -0.443 10.000 -13.730 1.00 53.97 98 ASP A C 1
ATOM 726 O O . ASP A 1 98 ? -0.543 10.866 -14.591 1.00 53.97 98 ASP A O 1
ATOM 730 N N . VAL A 1 99 ? 0.563 9.116 -13.750 1.00 50.22 99 VAL A N 1
ATOM 731 C CA . VAL A 1 99 ? 1.629 9.067 -14.774 1.00 50.22 99 VAL A CA 1
ATOM 732 C C . VAL A 1 99 ? 1.693 7.714 -15.503 1.00 50.22 99 VAL A C 1
ATOM 734 O O . VAL A 1 99 ? 2.559 7.496 -16.340 1.00 50.22 99 VAL A O 1
ATOM 737 N N . LEU A 1 100 ? 0.780 6.779 -15.216 1.00 50.53 100 LEU A N 1
ATOM 738 C CA . LEU A 1 100 ? 0.773 5.449 -15.852 1.00 50.53 100 LEU A CA 1
ATOM 739 C C . LEU A 1 100 ? -0.265 5.292 -16.975 1.00 50.53 100 LEU A C 1
ATOM 741 O O . LEU A 1 100 ? -0.323 4.228 -17.583 1.00 50.53 100 LEU A O 1
ATOM 745 N N . ASN A 1 101 ? -1.047 6.335 -17.263 1.00 40.28 101 ASN A N 1
ATOM 746 C CA . ASN A 1 101 ? -1.936 6.401 -18.424 1.00 40.28 101 ASN A CA 1
ATOM 747 C C . ASN A 1 101 ? -1.493 7.552 -19.341 1.00 40.28 101 ASN A C 1
ATOM 749 O O . ASN A 1 101 ? -2.103 8.621 -19.323 1.00 40.28 101 ASN A O 1
ATOM 753 N N . GLU A 1 102 ? -0.436 7.328 -20.119 1.00 41.31 102 GLU A N 1
ATOM 754 C CA . GLU A 1 102 ? -0.279 7.974 -21.431 1.00 41.31 102 GLU A CA 1
ATOM 755 C C . GLU A 1 102 ? -0.690 6.981 -22.523 1.00 41.31 102 GLU A C 1
ATOM 757 O O . GLU A 1 102 ? -0.275 5.801 -22.430 1.00 41.31 102 GLU A O 1
#

pLDDT: mean 76.24, std 17.35, range [40.28, 96.56]

Secondary structure (DSSP, 8-state):
-EEEEEEEETTTTEEEEEEEEESS-HHHHHHHHHHHHHHHHHHHHTT-SS------PPPPTTTHHHHHHHHHHHHHHPPP--EEEEEEEEESS---GGGS--

Foldseek 3Di:
DKAWFWDQDPVPRFIKIWIKDWPDDNVVVVVLVVVLVVVLVVVVCVVDDDDPDPDPPPDDPVCVVVNVVSVVVSVVVDDDTDIDTPDIDTDPDRDDCPPVPD